Protein AF-A0AAU4YB13-F1 (afdb_monomer)

pLDDT: mean 74.78, std 25.54, range [30.34, 98.06]

Structure (mmCIF, N/CA/C/O backbone):
data_AF-A0AAU4YB13-F1
#
_entry.id   AF-A0AAU4YB13-F1
#
loop_
_atom_site.group_PDB
_atom_site.id
_atom_site.type_symbol
_atom_site.label_atom_id
_atom_site.label_alt_id
_atom_site.label_comp_id
_atom_site.label_asym_id
_atom_site.label_entity_id
_atom_site.label_seq_id
_atom_site.pdbx_PDB_ins_code
_atom_site.Cartn_x
_atom_site.Cartn_y
_atom_site.Cartn_z
_atom_site.occupancy
_atom_site.B_iso_or_equiv
_atom_site.auth_seq_id
_atom_site.auth_comp_id
_atom_site.auth_asym_id
_atom_site.auth_atom_id
_atom_site.pdbx_PDB_model_num
ATOM 1 N N . MET A 1 1 ? 33.608 -1.518 -14.105 1.00 40.47 1 MET A N 1
ATOM 2 C CA . MET A 1 1 ? 32.192 -1.171 -13.866 1.00 40.47 1 MET A CA 1
ATOM 3 C C . MET A 1 1 ? 31.837 -1.646 -12.472 1.00 40.47 1 MET A C 1
ATOM 5 O O . MET A 1 1 ? 31.729 -2.841 -12.246 1.00 40.47 1 MET A O 1
ATOM 9 N N . THR A 1 2 ? 31.806 -0.723 -11.520 1.00 31.12 2 THR A N 1
ATOM 10 C CA . THR A 1 2 ? 31.537 -1.001 -10.105 1.00 31.12 2 THR A CA 1
ATOM 11 C C . THR A 1 2 ? 30.025 -1.119 -9.913 1.00 31.12 2 THR A C 1
ATOM 13 O O . THR A 1 2 ? 29.314 -0.241 -10.404 1.00 31.12 2 THR A O 1
ATOM 16 N N . PRO A 1 3 ? 29.499 -2.158 -9.241 1.00 45.91 3 PRO A N 1
ATOM 17 C CA . PRO A 1 3 ? 28.071 -2.238 -8.979 1.00 45.91 3 PRO A CA 1
ATOM 18 C C . PRO A 1 3 ? 27.693 -1.111 -8.016 1.00 45.91 3 PRO A C 1
ATOM 20 O O . PRO A 1 3 ? 28.276 -0.985 -6.937 1.00 45.91 3 PRO A O 1
ATOM 23 N N . ILE A 1 4 ? 26.719 -0.283 -8.394 1.00 47.03 4 ILE A N 1
ATOM 24 C CA . ILE A 1 4 ? 26.096 0.681 -7.483 1.00 47.03 4 ILE A CA 1
ATOM 25 C C . ILE A 1 4 ? 25.183 -0.115 -6.539 1.00 47.03 4 ILE A C 1
ATOM 27 O O . ILE A 1 4 ? 23.965 -0.100 -6.651 1.00 47.03 4 ILE A O 1
ATOM 31 N N . LEU A 1 5 ? 25.776 -0.855 -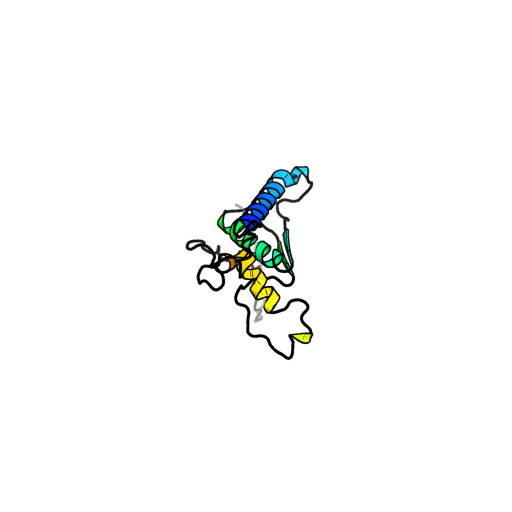5.603 1.00 49.66 5 LEU A N 1
ATOM 32 C CA . LEU A 1 5 ? 25.079 -1.393 -4.438 1.00 49.66 5 LEU A CA 1
ATOM 33 C C . LEU A 1 5 ? 25.167 -0.360 -3.314 1.00 49.66 5 LEU A C 1
ATOM 35 O O . LEU A 1 5 ? 25.851 -0.549 -2.314 1.00 49.66 5 LEU A O 1
ATOM 39 N N . HIS A 1 6 ? 24.458 0.755 -3.476 1.00 47.97 6 HIS A N 1
ATOM 40 C CA . HIS A 1 6 ? 24.050 1.569 -2.335 1.00 47.97 6 HIS A CA 1
ATOM 41 C C . HIS A 1 6 ? 22.626 1.141 -1.973 1.00 47.97 6 HIS A C 1
ATOM 43 O O . HIS A 1 6 ? 21.648 1.791 -2.332 1.00 47.97 6 HIS A O 1
ATOM 49 N N . ARG A 1 7 ? 22.492 -0.012 -1.304 1.00 55.91 7 ARG A N 1
ATOM 50 C CA . ARG A 1 7 ? 21.201 -0.500 -0.796 1.00 55.91 7 ARG A CA 1
ATOM 51 C C . ARG A 1 7 ? 20.785 0.363 0.400 1.00 55.91 7 ARG A C 1
ATOM 53 O O . ARG A 1 7 ? 20.946 -0.038 1.547 1.00 55.91 7 ARG A O 1
ATOM 60 N N . LYS A 1 8 ? 20.317 1.582 0.137 1.00 57.34 8 LYS A N 1
ATOM 61 C CA . LYS A 1 8 ? 19.803 2.505 1.154 1.00 57.34 8 LYS A CA 1
ATOM 62 C C . LYS A 1 8 ? 18.289 2.614 0.975 1.00 57.34 8 LYS A C 1
ATOM 64 O O . LYS A 1 8 ? 17.802 3.453 0.231 1.00 57.34 8 LYS A O 1
ATOM 69 N N . GLY A 1 9 ? 17.564 1.704 1.617 1.00 66.06 9 GLY A N 1
ATOM 70 C CA . GLY A 1 9 ? 16.106 1.628 1.596 1.00 66.06 9 GLY A CA 1
ATOM 71 C C . GLY A 1 9 ? 15.605 0.496 2.491 1.00 66.06 9 GLY A C 1
ATOM 72 O O . GLY A 1 9 ? 16.363 -0.419 2.809 1.00 66.06 9 GLY A O 1
ATOM 73 N N . ASN A 1 10 ? 14.338 0.576 2.892 1.00 80.81 10 ASN A N 1
ATOM 74 C CA . ASN A 1 10 ? 13.629 -0.472 3.623 1.00 80.81 10 ASN A CA 1
ATOM 75 C C . ASN A 1 10 ? 12.819 -1.294 2.604 1.00 80.81 10 ASN A C 1
ATOM 77 O O . ASN A 1 10 ? 11.714 -0.872 2.257 1.00 80.81 10 ASN A O 1
ATOM 81 N N . PRO A 1 11 ? 13.361 -2.400 2.055 1.00 82.44 11 PRO A N 1
ATOM 82 C CA . PRO A 1 11 ? 12.648 -3.202 1.064 1.00 82.44 11 PRO A CA 1
ATOM 83 C C . PRO A 1 11 ? 11.425 -3.879 1.688 1.00 82.44 11 PRO A C 1
ATOM 85 O O . PRO A 1 11 ? 11.240 -3.881 2.910 1.00 82.44 11 PRO A O 1
ATOM 88 N N . PHE A 1 12 ? 10.600 -4.502 0.848 1.00 80.06 12 PHE A N 1
ATOM 89 C CA . PHE A 1 12 ? 9.545 -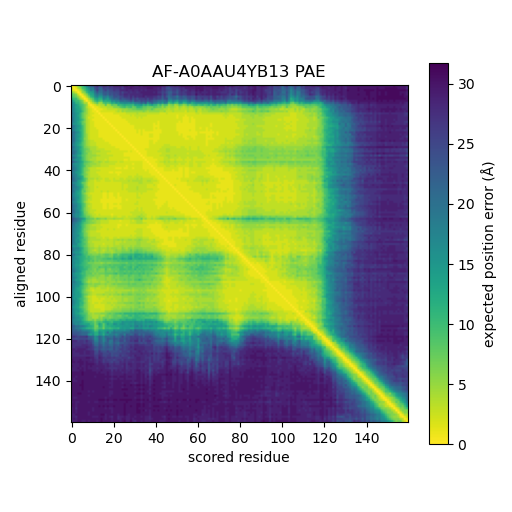5.386 1.331 1.00 80.06 12 PHE A CA 1
ATOM 90 C C . PHE A 1 12 ? 10.111 -6.424 2.337 1.00 80.06 12 PHE A C 1
ATOM 92 O O . PHE A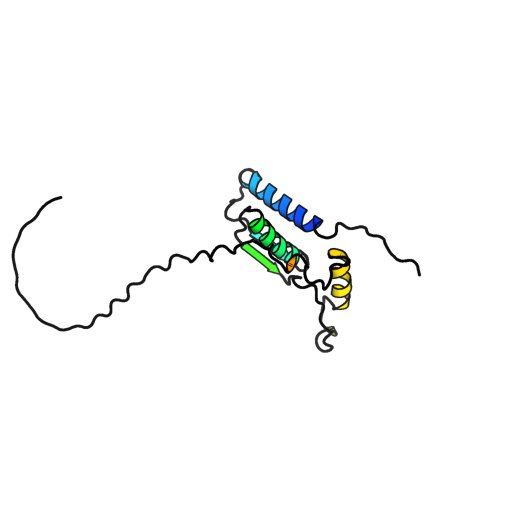 1 12 ? 11.192 -6.966 2.084 1.00 80.06 12 PHE A O 1
ATOM 99 N N . PRO A 1 13 ? 9.418 -6.742 3.456 1.00 88.12 13 PRO A N 1
ATOM 100 C CA . PRO A 1 13 ? 8.067 -6.318 3.855 1.00 88.12 13 PRO A CA 1
ATOM 101 C C . PRO A 1 13 ? 7.996 -5.048 4.716 1.00 88.12 13 PRO A C 1
ATOM 103 O O . PRO A 1 13 ? 6.900 -4.678 5.131 1.00 88.12 13 PRO A O 1
ATOM 106 N N . THR A 1 14 ? 9.112 -4.379 5.012 1.00 90.88 14 THR A N 1
ATOM 107 C CA . THR A 1 14 ? 9.161 -3.338 6.054 1.00 90.88 14 THR A CA 1
ATOM 108 C C . THR A 1 14 ? 8.110 -2.228 5.886 1.00 90.88 14 THR A C 1
ATOM 110 O O . THR A 1 14 ? 7.368 -1.999 6.840 1.00 90.88 14 THR A O 1
ATOM 113 N N . PRO A 1 15 ? 7.920 -1.607 4.701 1.00 89.62 15 PRO A N 1
ATOM 114 C CA . PRO A 1 15 ? 6.907 -0.557 4.537 1.00 89.62 15 PRO A CA 1
ATOM 115 C C . PRO A 1 15 ? 5.470 -1.034 4.801 1.00 89.62 15 PRO A C 1
ATOM 117 O O . PRO A 1 15 ? 4.629 -0.275 5.281 1.00 89.62 15 PRO A O 1
ATOM 120 N N . LEU A 1 16 ? 5.182 -2.307 4.509 1.00 92.06 16 LEU A N 1
ATOM 121 C CA . LEU A 1 16 ? 3.871 -2.905 4.748 1.00 92.06 16 LEU A CA 1
ATOM 122 C C . LEU A 1 16 ? 3.629 -3.141 6.248 1.00 92.06 16 LEU A C 1
ATOM 124 O O . LEU A 1 16 ? 2.521 -2.920 6.740 1.00 92.06 16 LEU A O 1
ATOM 128 N N . GLU A 1 17 ? 4.660 -3.566 6.980 1.00 94.06 17 GLU A N 1
ATOM 129 C CA . GLU A 1 17 ? 4.583 -3.741 8.434 1.00 94.06 17 GLU A CA 1
ATOM 130 C C . GLU A 1 17 ? 4.446 -2.407 9.174 1.00 94.06 17 GLU A C 1
ATOM 132 O O . GLU A 1 17 ? 3.677 -2.320 10.137 1.00 94.06 17 GLU A O 1
ATOM 137 N N . ASP A 1 18 ? 5.110 -1.356 8.694 1.00 95.31 18 ASP A N 1
ATOM 138 C CA . ASP A 1 18 ? 4.956 0.001 9.223 1.00 95.31 18 ASP A CA 1
ATOM 139 C C . ASP A 1 18 ? 3.521 0.505 9.020 1.00 95.31 18 ASP A C 1
ATOM 141 O O . ASP A 1 18 ? 2.884 0.971 9.968 1.00 95.31 18 ASP A O 1
ATOM 145 N N . ALA A 1 19 ? 2.956 0.323 7.822 1.00 95.62 19 ALA A N 1
ATOM 146 C CA . ALA A 1 19 ? 1.569 0.687 7.531 1.00 95.62 19 ALA A CA 1
ATOM 147 C C . ALA A 1 19 ? 0.565 -0.096 8.401 1.00 95.62 19 ALA A C 1
ATOM 149 O O . ALA A 1 19 ? -0.409 0.466 8.907 1.00 95.62 19 ALA A O 1
ATOM 150 N N . ASN A 1 20 ? 0.821 -1.386 8.640 1.00 96.25 20 ASN A N 1
ATOM 151 C CA . ASN A 1 20 ? 0.014 -2.201 9.546 1.00 96.25 20 ASN A CA 1
ATOM 152 C C . ASN A 1 20 ? 0.131 -1.742 11.006 1.00 96.25 20 ASN A C 1
ATOM 154 O O . ASN A 1 20 ? -0.865 -1.715 11.732 1.00 96.25 20 ASN A O 1
ATOM 158 N N . SER A 1 21 ? 1.327 -1.356 11.442 1.00 97.25 21 SER A N 1
ATOM 159 C CA . SER A 1 21 ? 1.554 -0.811 12.782 1.00 97.25 21 SER A CA 1
ATOM 160 C C . SER A 1 21 ? 0.819 0.517 12.968 1.00 97.25 21 SER A C 1
ATOM 162 O O . SER A 1 21 ? 0.132 0.694 13.974 1.00 97.25 21 SER A O 1
ATOM 164 N N . ALA A 1 22 ? 0.863 1.398 11.965 1.00 97.19 22 ALA A N 1
ATOM 165 C CA . ALA A 1 22 ? 0.127 2.658 11.954 1.00 97.19 22 ALA A CA 1
ATOM 166 C C . ALA A 1 22 ? -1.396 2.445 12.007 1.00 97.19 22 ALA A C 1
ATOM 168 O O . ALA A 1 22 ? -2.073 3.086 12.809 1.00 97.19 22 ALA A O 1
ATOM 169 N N . LEU A 1 23 ? -1.938 1.501 11.227 1.00 97.62 23 LEU A N 1
ATOM 170 C CA . LEU A 1 23 ? -3.364 1.153 11.264 1.00 97.62 23 LEU A CA 1
ATOM 171 C C . LEU A 1 23 ? -3.794 0.665 12.656 1.00 97.62 23 LEU A C 1
ATOM 173 O O . LEU A 1 23 ? -4.825 1.088 13.181 1.00 97.62 23 LEU A O 1
ATOM 177 N N . ARG A 1 24 ? -2.999 -0.217 13.273 1.00 97.38 24 ARG A N 1
ATOM 178 C CA . ARG A 1 24 ? -3.269 -0.735 14.623 1.00 97.38 24 ARG A CA 1
ATOM 179 C C . ARG A 1 24 ? -3.214 0.363 15.673 1.00 97.38 24 ARG A C 1
ATOM 181 O O . ARG A 1 24 ? -4.074 0.389 16.550 1.00 97.38 24 ARG A O 1
ATOM 188 N N . TRP A 1 25 ? -2.231 1.253 15.570 1.00 97.81 25 TRP A N 1
ATOM 189 C CA . TRP A 1 25 ? -2.097 2.400 16.457 1.00 97.81 25 TRP A CA 1
ATOM 190 C C . TRP A 1 25 ? -3.300 3.340 16.322 1.00 97.81 25 TRP A C 1
ATOM 192 O O . TRP A 1 25 ? -3.976 3.600 17.313 1.00 97.81 25 TRP A O 1
ATOM 202 N N . LEU A 1 26 ? -3.657 3.745 15.099 1.00 97.81 26 LEU A N 1
ATOM 203 C CA . LEU A 1 26 ? -4.825 4.594 14.847 1.00 97.81 26 LEU A CA 1
ATOM 204 C C . LEU A 1 26 ? -6.099 3.977 15.432 1.00 97.81 26 LEU A C 1
ATOM 206 O O . LEU A 1 26 ? -6.857 4.650 16.121 1.00 97.81 26 LEU A O 1
ATOM 210 N N . HIS A 1 27 ? -6.317 2.682 15.201 1.00 97.56 27 HIS A N 1
ATOM 211 C CA . HIS A 1 27 ? -7.478 1.982 15.735 1.00 97.56 27 HIS A CA 1
ATOM 212 C C . HIS A 1 27 ? -7.476 1.911 17.273 1.00 97.5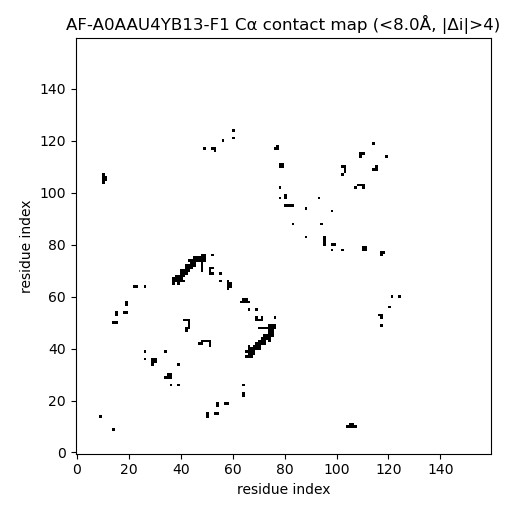6 27 HIS A C 1
ATOM 214 O O . HIS A 1 27 ? -8.541 1.986 17.884 1.00 97.56 27 HIS A O 1
ATOM 220 N N . ALA A 1 28 ? -6.312 1.768 17.916 1.00 97.25 28 ALA A N 1
ATOM 221 C CA . ALA A 1 28 ? -6.191 1.753 19.375 1.00 97.25 28 ALA A CA 1
ATOM 222 C C . ALA A 1 28 ? -6.439 3.136 20.006 1.00 97.25 28 ALA A C 1
ATOM 224 O O . ALA A 1 28 ? -7.070 3.210 21.056 1.00 97.25 28 ALA A O 1
ATOM 225 N N . HIS A 1 29 ? -6.011 4.206 19.333 1.00 97.88 29 HIS A N 1
ATOM 226 C CA . HIS A 1 29 ? -6.100 5.594 19.806 1.00 97.88 29 HIS A CA 1
ATOM 227 C C . HIS A 1 29 ? -7.288 6.375 19.220 1.00 97.88 29 HIS A C 1
ATOM 229 O O . HIS A 1 29 ? -7.406 7.582 19.407 1.00 97.88 29 HIS A O 1
ATOM 235 N N . ALA A 1 30 ? -8.205 5.707 18.519 1.00 97.62 30 ALA A N 1
ATOM 236 C CA . ALA A 1 30 ? -9.289 6.365 17.794 1.00 97.62 30 ALA A CA 1
ATOM 237 C C . ALA A 1 30 ? -10.172 7.256 18.689 1.00 97.62 30 ALA A C 1
ATOM 239 O O . ALA A 1 30 ? -10.528 8.359 18.287 1.00 97.62 30 ALA A O 1
ATOM 240 N N . ALA A 1 31 ? -10.463 6.825 19.923 1.00 97.06 31 ALA A N 1
ATOM 241 C CA . ALA A 1 31 ? -11.253 7.611 20.873 1.00 97.06 31 ALA A CA 1
ATOM 242 C C . ALA A 1 31 ? -10.558 8.927 21.270 1.00 97.06 31 ALA A C 1
ATOM 244 O O . ALA A 1 31 ? -11.211 9.963 21.348 1.00 97.06 31 ALA A O 1
ATOM 245 N N . GLU A 1 32 ? -9.236 8.896 21.467 1.00 98.06 32 GLU A N 1
ATOM 246 C CA . GLU A 1 32 ? -8.421 10.078 21.786 1.00 98.06 32 GLU A CA 1
ATOM 247 C C . GLU A 1 32 ? -8.376 11.063 20.609 1.00 98.06 32 GLU A C 1
ATOM 249 O O . GLU A 1 32 ? -8.315 12.274 20.805 1.00 98.06 32 GLU A O 1
ATOM 254 N N . LEU A 1 33 ? -8.445 10.541 19.383 1.00 97.44 33 LEU A N 1
ATOM 255 C CA . LEU A 1 33 ? -8.399 11.311 18.140 1.00 97.44 33 LEU A CA 1
ATOM 256 C C . LEU A 1 33 ? -9.786 11.753 17.637 1.00 97.44 33 LEU A C 1
ATOM 258 O O . LEU A 1 33 ? -9.869 12.430 16.615 1.00 97.44 33 LEU A O 1
ATOM 262 N N . GLY A 1 34 ? -10.876 11.358 18.308 1.00 97.50 34 GLY A N 1
ATOM 263 C CA . GLY A 1 34 ? -12.245 11.610 17.839 1.00 97.50 34 GLY A CA 1
ATOM 264 C C . GLY A 1 34 ? -12.606 10.867 16.543 1.00 97.50 34 GLY A C 1
ATOM 265 O O . GLY A 1 34 ? -13.463 11.319 15.785 1.00 97.50 34 GLY A O 1
ATOM 266 N N . VAL A 1 35 ? -11.940 9.745 16.267 1.00 97.56 35 VAL A N 1
ATOM 267 C CA . VAL A 1 35 ? -12.140 8.898 15.085 1.00 97.56 35 VAL A CA 1
ATOM 268 C C . VAL A 1 35 ? -13.112 7.763 15.411 1.00 97.56 35 VAL A C 1
ATOM 270 O O . VAL A 1 35 ? -12.977 7.076 16.423 1.00 97.56 35 VAL A O 1
ATOM 273 N N . ASP A 1 36 ? -14.071 7.521 14.519 1.00 97.19 36 ASP A N 1
ATOM 274 C CA . ASP A 1 36 ? -14.941 6.345 14.577 1.00 97.19 36 ASP A CA 1
ATOM 275 C C . ASP A 1 36 ? -14.179 5.101 14.084 1.00 97.19 36 ASP A C 1
ATOM 277 O O . ASP A 1 36 ? -13.793 5.013 12.912 1.00 97.19 36 ASP A O 1
ATOM 281 N N . ARG A 1 37 ? -13.954 4.144 14.993 1.00 95.56 37 ARG A N 1
ATOM 282 C CA . ARG A 1 37 ? -13.190 2.907 14.747 1.00 95.56 37 ARG A CA 1
ATOM 283 C C . ARG A 1 37 ? -13.792 2.053 13.640 1.00 95.56 37 ARG A C 1
ATOM 285 O O . ARG A 1 37 ? -13.035 1.428 12.901 1.00 95.56 37 ARG A O 1
ATOM 292 N N . ASP A 1 38 ? -15.111 2.095 13.482 1.00 95.62 38 ASP A N 1
ATOM 293 C CA . ASP A 1 38 ? -15.842 1.282 12.507 1.00 95.62 38 ASP A CA 1
ATOM 294 C C . ASP A 1 38 ? -15.868 1.943 11.116 1.00 95.62 38 ASP A C 1
ATOM 296 O O . ASP A 1 38 ? -16.432 1.413 10.156 1.00 95.62 38 ASP A O 1
ATOM 300 N N . ARG A 1 39 ? -15.255 3.129 10.978 1.00 96.75 39 ARG A N 1
ATOM 301 C CA . ARG A 1 39 ? -15.262 3.937 9.748 1.00 96.75 39 ARG A CA 1
ATOM 302 C C . ARG A 1 39 ? -13.868 4.323 9.256 1.00 96.75 39 ARG A C 1
ATOM 304 O O . ARG A 1 39 ? -13.736 5.261 8.469 1.00 96.75 39 ARG A O 1
ATOM 311 N N . ILE A 1 40 ? -12.838 3.582 9.657 1.00 97.94 40 ILE A N 1
ATOM 312 C CA . ILE A 1 40 ? -11.465 3.792 9.184 1.00 97.94 40 ILE A CA 1
ATOM 313 C C . ILE A 1 40 ? -11.322 3.266 7.749 1.00 97.94 40 ILE A C 1
ATOM 315 O O . ILE A 1 40 ? -11.570 2.094 7.468 1.00 97.94 40 ILE A O 1
ATOM 319 N N . GLY A 1 41 ? -10.913 4.139 6.828 1.00 97.25 41 GLY A N 1
ATOM 320 C CA . GLY A 1 41 ? -10.561 3.786 5.452 1.00 97.25 41 GLY A CA 1
ATOM 321 C C . GLY A 1 41 ? -9.059 3.910 5.198 1.00 97.25 41 GLY A C 1
ATOM 322 O O . GLY A 1 41 ? -8.373 4.670 5.877 1.00 97.25 41 GLY A O 1
ATOM 323 N N . VAL A 1 42 ? -8.562 3.187 4.196 1.00 97.88 42 VAL A N 1
ATOM 324 C CA . VAL A 1 42 ? -7.177 3.278 3.710 1.00 97.88 42 VAL A CA 1
ATOM 325 C C . VAL A 1 42 ? -7.158 3.684 2.242 1.00 97.88 42 VAL A C 1
ATOM 327 O O . VAL A 1 42 ? -8.038 3.309 1.460 1.00 97.88 42 VAL A O 1
ATOM 330 N N . MET A 1 43 ? -6.150 4.463 1.869 1.00 97.75 43 MET A N 1
ATOM 331 C CA . MET A 1 43 ? -6.014 5.040 0.541 1.00 97.75 43 MET A CA 1
ATOM 332 C C . MET A 1 43 ? -4.546 5.083 0.135 1.00 97.75 43 MET A C 1
ATOM 334 O O . MET A 1 43 ? -3.692 5.376 0.970 1.00 97.75 43 MET A O 1
ATOM 338 N N . GLY A 1 44 ? -4.275 4.862 -1.149 1.00 96.81 44 GLY A N 1
ATOM 339 C CA . GLY A 1 44 ? -2.946 5.076 -1.703 1.00 96.81 44 GLY A CA 1
ATOM 340 C C . GLY A 1 44 ? -2.939 5.215 -3.219 1.00 96.81 44 GLY A C 1
ATOM 341 O O . GLY A 1 44 ? -3.791 4.662 -3.923 1.00 96.81 44 GLY A O 1
ATOM 342 N N . ASP A 1 45 ? -1.951 5.956 -3.700 1.00 96.06 45 ASP A N 1
ATOM 343 C CA . ASP A 1 45 ? -1.645 6.207 -5.101 1.00 96.06 45 ASP A CA 1
ATOM 344 C C . ASP A 1 45 ? -0.411 5.417 -5.552 1.00 96.06 45 ASP A C 1
ATOM 346 O O . ASP A 1 45 ? 0.491 5.165 -4.756 1.00 96.06 45 ASP A O 1
ATOM 350 N N . SER A 1 46 ? -0.351 4.997 -6.818 1.00 94.50 46 SER A N 1
ATOM 351 C CA . SER A 1 46 ? 0.836 4.352 -7.401 1.00 94.50 46 SER A CA 1
ATOM 352 C C . SER A 1 46 ? 1.330 3.156 -6.559 1.00 94.50 46 SER A C 1
ATOM 354 O O . SER A 1 46 ? 0.557 2.235 -6.259 1.00 94.50 46 SER A O 1
ATOM 356 N N . ALA A 1 47 ? 2.594 3.166 -6.120 1.00 90.62 47 ALA A N 1
ATOM 357 C CA . ALA A 1 47 ? 3.169 2.204 -5.179 1.00 90.62 47 ALA A CA 1
ATOM 358 C C . ALA A 1 47 ? 2.393 2.127 -3.847 1.00 90.62 47 ALA A C 1
ATOM 360 O O . ALA A 1 47 ? 2.202 1.044 -3.288 1.00 90.62 47 ALA A O 1
ATOM 361 N N . GLY A 1 48 ? 1.877 3.260 -3.362 1.00 92.38 48 GLY A N 1
ATOM 362 C CA . GLY A 1 48 ? 0.986 3.351 -2.206 1.00 92.38 48 GLY A CA 1
ATOM 363 C C . GLY A 1 48 ? -0.336 2.617 -2.406 1.00 92.38 48 GLY A C 1
ATOM 364 O O . GLY A 1 48 ? -0.868 2.041 -1.457 1.00 92.38 48 GLY A O 1
ATOM 365 N N . GLY A 1 49 ? -0.837 2.544 -3.639 1.00 93.44 49 GLY A N 1
ATOM 366 C CA . GLY A 1 49 ? -1.983 1.708 -3.997 1.00 93.44 49 GLY A CA 1
ATOM 367 C C . GLY A 1 49 ? -1.693 0.215 -3.800 1.00 93.44 49 GLY A C 1
ATOM 368 O O . GLY A 1 49 ? -2.490 -0.495 -3.184 1.00 93.44 49 GLY A O 1
ATOM 369 N N . GLY A 1 50 ? -0.513 -0.247 -4.227 1.00 91.81 50 GLY A N 1
ATOM 370 C CA . GLY A 1 50 ? -0.031 -1.608 -3.962 1.00 91.81 50 GLY A CA 1
ATOM 371 C C . GLY A 1 50 ? 0.098 -1.910 -2.468 1.00 91.81 50 GLY A C 1
ATOM 372 O O . GLY A 1 50 ? -0.392 -2.937 -1.992 1.00 91.81 50 GLY A O 1
ATOM 373 N N . MET A 1 51 ? 0.667 -0.977 -1.698 1.00 92.00 51 MET A N 1
ATOM 374 C CA . MET A 1 51 ? 0.758 -1.094 -0.237 1.00 92.00 51 MET A CA 1
ATOM 375 C C . MET A 1 51 ? -0.619 -1.118 0.431 1.00 92.00 51 MET A C 1
ATOM 377 O O . MET A 1 51 ? -0.843 -1.905 1.344 1.00 92.00 51 MET A O 1
ATOM 381 N N . THR A 1 52 ? -1.566 -0.313 -0.051 1.00 96.06 52 THR A N 1
ATOM 382 C CA . THR A 1 52 ? -2.946 -0.258 0.454 1.00 96.06 52 THR A CA 1
ATOM 383 C C . THR A 1 52 ? -3.681 -1.578 0.203 1.00 96.06 52 THR A C 1
ATOM 385 O O . THR A 1 52 ? -4.376 -2.095 1.088 1.00 96.06 52 THR A O 1
ATOM 388 N N . ALA A 1 53 ? -3.490 -2.164 -0.982 1.00 94.56 53 ALA A N 1
ATOM 389 C CA . ALA A 1 53 ? -3.992 -3.491 -1.319 1.00 94.56 53 ALA A CA 1
ATOM 390 C C . ALA A 1 53 ? -3.401 -4.570 -0.401 1.00 94.56 53 ALA A C 1
ATOM 392 O O . ALA A 1 53 ? -4.152 -5.315 0.238 1.00 94.56 53 ALA A O 1
ATOM 393 N N . GLY A 1 54 ? -2.073 -4.589 -0.265 1.00 93.12 54 GLY A N 1
ATOM 394 C CA . GLY A 1 54 ? -1.357 -5.510 0.616 1.00 93.12 54 GLY A CA 1
ATOM 395 C C . GLY A 1 54 ? -1.774 -5.379 2.081 1.00 93.12 54 GLY A C 1
ATOM 396 O O . GLY A 1 54 ? -2.045 -6.386 2.730 1.00 93.12 54 GLY A O 1
ATOM 397 N N . LEU A 1 55 ? -1.914 -4.153 2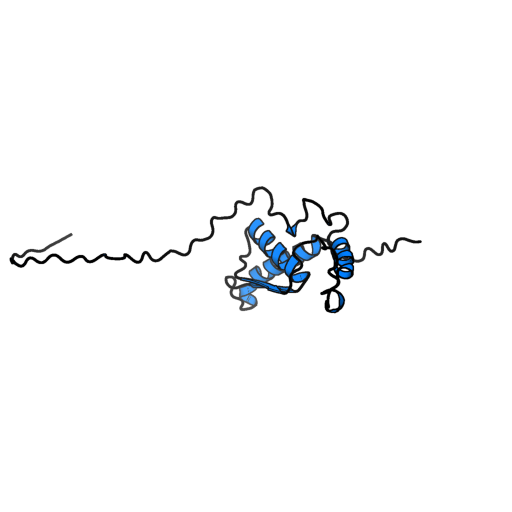.591 1.00 95.69 55 LEU A N 1
ATOM 398 C CA . LEU A 1 55 ? -2.330 -3.875 3.968 1.00 95.69 55 LEU A CA 1
ATOM 399 C C . LEU A 1 55 ? -3.729 -4.416 4.250 1.00 95.69 55 LEU A C 1
ATOM 401 O O . LEU A 1 55 ? -3.971 -4.993 5.305 1.00 95.69 55 LEU A O 1
ATOM 405 N N . THR A 1 56 ? -4.644 -4.274 3.292 1.00 96.00 56 THR A N 1
ATOM 406 C CA . THR A 1 56 ? -6.020 -4.757 3.450 1.00 96.00 56 THR A CA 1
ATOM 407 C C . THR A 1 56 ? -6.072 -6.283 3.530 1.00 96.00 56 THR A C 1
ATOM 409 O O . THR A 1 56 ? -6.797 -6.843 4.355 1.00 96.00 56 THR A O 1
ATOM 412 N N . ILE A 1 57 ? -5.266 -6.972 2.714 1.00 93.50 57 ILE A N 1
ATOM 413 C CA . ILE A 1 57 ? -5.115 -8.431 2.787 1.00 93.50 57 ILE A CA 1
ATOM 414 C C . ILE A 1 57 ? -4.484 -8.825 4.126 1.00 93.50 57 ILE A C 1
ATOM 416 O O . ILE A 1 57 ? -5.020 -9.692 4.816 1.00 93.50 57 ILE A O 1
ATOM 420 N N . LEU A 1 58 ? -3.398 -8.156 4.520 1.00 93.69 58 LEU A N 1
ATOM 421 C CA . LEU A 1 58 ? -2.656 -8.438 5.745 1.00 93.69 58 LEU A CA 1
ATOM 422 C C . LEU A 1 58 ? -3.516 -8.268 7.003 1.00 93.69 58 LEU A C 1
ATOM 424 O O . LEU A 1 58 ? -3.527 -9.151 7.859 1.00 93.69 58 LEU A O 1
ATOM 428 N N . ALA A 1 59 ? -4.265 -7.167 7.104 1.00 94.88 59 ALA A N 1
ATOM 429 C CA . ALA A 1 59 ? -5.168 -6.904 8.220 1.00 94.88 59 ALA A CA 1
ATOM 430 C C . ALA A 1 59 ? -6.241 -7.996 8.326 1.00 94.88 59 ALA A C 1
ATOM 432 O O . ALA A 1 59 ? -6.468 -8.540 9.407 1.00 94.88 59 ALA A O 1
ATOM 433 N N . ARG A 1 60 ? -6.837 -8.402 7.195 1.00 93.44 60 ARG A N 1
ATOM 434 C CA . ARG A 1 60 ? -7.803 -9.511 7.157 1.00 93.44 60 ARG A CA 1
ATOM 435 C C . ARG A 1 60 ? -7.180 -10.830 7.620 1.00 93.44 60 ARG A C 1
ATOM 437 O O . ARG A 1 60 ? -7.801 -11.557 8.387 1.00 93.44 60 ARG A O 1
ATOM 444 N N . GLU A 1 61 ? -5.970 -11.148 7.166 1.00 93.25 61 GLU A N 1
ATOM 445 C CA . GLU A 1 61 ? -5.271 -12.386 7.539 1.00 93.25 61 GLU A CA 1
ATOM 446 C C . GLU A 1 61 ? -4.850 -12.425 9.010 1.00 93.25 61 GLU A C 1
ATOM 448 O O . GLU A 1 61 ? -4.786 -13.503 9.600 1.00 93.25 61 GLU A O 1
ATOM 453 N N . ARG A 1 62 ? -4.592 -11.261 9.612 1.00 94.56 62 ARG A N 1
ATOM 454 C CA . ARG A 1 62 ? -4.218 -11.119 11.026 1.00 94.56 62 ARG A CA 1
ATOM 455 C C . ARG A 1 62 ? -5.411 -10.919 11.966 1.00 94.56 62 ARG A C 1
ATOM 457 O O . ARG A 1 62 ? -5.205 -10.818 13.172 1.00 94.56 62 ARG A O 1
ATOM 464 N N . GLY A 1 63 ? -6.638 -10.893 11.442 1.00 93.75 63 GLY A N 1
ATOM 465 C CA . GLY A 1 63 ? -7.860 -10.755 12.241 1.00 93.75 63 GLY A CA 1
ATOM 466 C C . GLY A 1 63 ? -8.210 -9.320 12.649 1.00 93.75 63 GLY A C 1
ATOM 467 O O . GLY A 1 63 ? -8.987 -9.135 13.581 1.00 93.75 63 GLY A O 1
ATOM 468 N N . GLY A 1 64 ? -7.664 -8.312 11.969 1.00 90.56 64 GLY A N 1
ATOM 469 C CA . GLY A 1 64 ? -8.024 -6.903 12.139 1.00 90.56 64 GLY A CA 1
ATOM 470 C C . GLY A 1 64 ? -6.825 -5.969 12.343 1.00 90.56 64 GLY A C 1
ATOM 471 O O . GLY A 1 64 ? -5.682 -6.437 12.412 1.00 90.56 64 GLY A O 1
ATOM 472 N N . PRO A 1 65 ? -7.061 -4.645 12.469 1.00 93.69 65 PRO A N 1
ATOM 473 C CA . PRO A 1 65 ? -8.357 -3.944 12.559 1.00 93.69 65 PRO A CA 1
ATOM 474 C C . PRO A 1 65 ? -9.228 -4.011 11.295 1.00 93.69 65 PRO A C 1
ATOM 476 O O . PRO A 1 65 ? -8.712 -4.266 10.208 1.00 93.69 65 PRO A O 1
ATOM 479 N N . GLU A 1 66 ? -10.541 -3.786 11.427 1.00 94.25 66 GLU A N 1
ATOM 480 C CA . GLU A 1 66 ? -11.432 -3.707 10.263 1.00 94.25 66 GLU A CA 1
ATOM 481 C C . GLU A 1 66 ? -11.145 -2.436 9.451 1.00 94.25 66 GLU A C 1
ATOM 483 O O . GLU A 1 66 ? -10.943 -1.352 9.996 1.00 94.25 66 GLU A O 1
ATOM 488 N N . ILE A 1 67 ? -11.109 -2.586 8.128 1.00 97.25 67 ILE A N 1
ATOM 489 C CA . ILE A 1 67 ? -10.943 -1.488 7.179 1.00 97.25 67 ILE A CA 1
ATOM 490 C C . ILE A 1 67 ? -12.279 -1.315 6.461 1.00 97.25 67 ILE A C 1
ATOM 492 O O . ILE A 1 67 ? -12.677 -2.157 5.656 1.00 97.25 67 ILE A O 1
ATOM 496 N N . ALA A 1 68 ? -12.963 -0.205 6.723 1.00 97.56 68 ALA A N 1
ATOM 497 C CA . ALA A 1 68 ? -14.290 0.069 6.183 1.00 97.56 68 ALA A CA 1
ATOM 498 C C . ALA A 1 68 ? -14.266 0.344 4.670 1.00 97.56 68 ALA A C 1
ATOM 500 O O . ALA A 1 68 ? -15.239 0.060 3.958 1.00 97.56 68 ALA A O 1
ATOM 501 N N . ARG A 1 69 ? -13.176 0.940 4.166 1.00 97.44 69 ARG A N 1
ATOM 502 C CA . ARG A 1 69 ? -13.006 1.324 2.756 1.00 97.44 69 ARG A CA 1
ATOM 503 C C . ARG A 1 69 ? -11.553 1.206 2.306 1.00 97.44 69 ARG A C 1
ATOM 505 O O . ARG A 1 69 ? -10.642 1.553 3.048 1.00 97.44 69 ARG A O 1
ATOM 512 N N . GLN A 1 70 ? -11.373 0.784 1.059 1.00 97.62 70 GLN A N 1
ATOM 513 C CA . GLN A 1 70 ? -10.099 0.761 0.349 1.00 97.62 70 GLN A CA 1
ATOM 514 C C . GLN A 1 70 ? -10.219 1.643 -0.899 1.00 97.62 70 GLN A C 1
ATOM 516 O O . GLN A 1 70 ? -11.123 1.432 -1.709 1.00 97.62 70 GLN A O 1
ATOM 521 N N . ILE A 1 71 ? -9.321 2.616 -1.051 1.00 97.69 71 ILE A N 1
ATOM 522 C CA . ILE A 1 71 ? -9.297 3.552 -2.183 1.00 97.69 71 ILE A CA 1
ATOM 523 C C . ILE A 1 71 ? -7.951 3.421 -2.901 1.00 97.69 71 ILE A C 1
ATOM 525 O O . ILE A 1 71 ? -6.903 3.694 -2.321 1.00 97.69 71 ILE A O 1
ATOM 529 N N . LEU A 1 72 ? -7.978 2.993 -4.163 1.00 97.06 72 LEU A N 1
ATOM 530 C CA . LEU A 1 72 ? -6.778 2.723 -4.958 1.00 97.06 72 LEU A CA 1
ATOM 531 C C . LEU A 1 72 ? -6.709 3.684 -6.145 1.00 97.06 72 LEU A C 1
ATOM 533 O O . LEU A 1 72 ? -7.571 3.643 -7.022 1.00 97.06 72 LEU A O 1
ATOM 537 N N . MET A 1 73 ? -5.685 4.533 -6.185 1.00 95.56 73 MET A N 1
ATOM 538 C CA . MET A 1 73 ? -5.469 5.480 -7.281 1.00 95.56 73 MET A CA 1
ATOM 539 C C . MET A 1 73 ? -4.298 5.019 -8.144 1.00 95.56 73 MET A C 1
ATOM 541 O O . MET A 1 73 ? -3.187 4.910 -7.643 1.00 95.56 73 MET A O 1
ATOM 545 N N . MET A 1 74 ? -4.546 4.732 -9.429 1.00 93.88 74 MET A N 1
ATOM 546 C CA . MET A 1 74 ? -3.537 4.216 -10.379 1.00 93.88 74 MET A CA 1
ATOM 547 C C . MET A 1 74 ? -2.548 3.205 -9.748 1.00 93.88 74 MET A C 1
ATOM 549 O O . MET A 1 74 ? -1.337 3.398 -9.801 1.00 93.88 74 MET A O 1
ATOM 553 N N . PRO A 1 75 ? -3.057 2.150 -9.078 1.00 93.31 75 PRO A N 1
ATOM 554 C CA . PRO A 1 75 ? -2.254 1.355 -8.161 1.00 93.31 75 PRO A CA 1
ATOM 555 C C . PRO A 1 75 ? -1.261 0.442 -8.888 1.00 93.31 75 PRO A C 1
ATOM 557 O O . PRO A 1 75 ? -1.600 -0.222 -9.868 1.00 93.31 75 PRO A O 1
ATOM 560 N N . MET A 1 76 ? -0.062 0.318 -8.328 1.00 92.56 76 MET A N 1
ATOM 561 C CA . MET A 1 76 ? 0.925 -0.681 -8.735 1.00 92.56 76 MET A CA 1
ATOM 562 C C . MET A 1 76 ? 0.594 -2.029 -8.079 1.00 92.56 76 MET A C 1
ATOM 564 O O . MET A 1 76 ? 0.942 -2.267 -6.923 1.00 92.56 76 MET A O 1
ATOM 568 N N . LEU A 1 77 ? -0.129 -2.895 -8.797 1.00 89.44 77 LEU A N 1
ATOM 569 C CA . LEU A 1 77 ? -0.634 -4.181 -8.278 1.00 89.44 77 LEU A CA 1
ATOM 570 C C . LEU A 1 77 ? 0.078 -5.416 -8.844 1.00 89.44 77 LEU A C 1
ATOM 572 O O . LEU A 1 77 ? -0.079 -6.506 -8.298 1.00 89.44 77 LEU A O 1
ATOM 576 N N . ASP A 1 78 ? 0.812 -5.254 -9.941 1.00 88.12 78 ASP A N 1
ATOM 577 C CA . ASP A 1 78 ? 1.424 -6.344 -10.697 1.00 88.12 78 ASP A CA 1
ATOM 578 C C . ASP A 1 78 ? 2.833 -5.937 -11.122 1.00 88.12 78 ASP A C 1
ATOM 580 O O . ASP A 1 78 ? 3.019 -4.895 -11.752 1.00 88.12 78 ASP A O 1
ATOM 584 N N . ASP A 1 79 ? 3.814 -6.754 -10.756 1.00 88.50 79 ASP A N 1
ATOM 585 C CA . ASP A 1 79 ? 5.231 -6.519 -11.010 1.00 88.50 79 ASP A CA 1
ATOM 586 C C . ASP A 1 79 ? 5.694 -6.970 -12.401 1.00 88.50 79 ASP A C 1
ATOM 588 O O . ASP A 1 79 ? 6.860 -6.817 -12.767 1.00 88.50 79 ASP A O 1
ATOM 592 N N . ARG A 1 80 ? 4.772 -7.485 -13.220 1.00 87.06 80 ARG A N 1
ATOM 593 C CA . ARG A 1 80 ? 5.034 -7.882 -14.605 1.00 87.06 80 ARG A CA 1
ATOM 594 C C . ARG A 1 80 ? 4.921 -6.684 -15.543 1.00 87.06 80 ARG A C 1
ATOM 596 O O . ARG A 1 80 ? 3.863 -6.426 -16.118 1.00 87.06 80 ARG A O 1
ATOM 603 N N . THR A 1 81 ? 6.032 -5.978 -15.737 1.00 86.31 81 THR A N 1
ATOM 604 C CA . THR A 1 81 ? 6.129 -4.931 -16.763 1.00 86.31 81 THR A CA 1
ATOM 605 C C . THR A 1 81 ? 5.878 -5.529 -18.153 1.00 86.31 81 THR A C 1
ATOM 607 O O . THR A 1 81 ? 6.539 -6.487 -18.556 1.00 86.31 81 THR A O 1
ATOM 610 N N . THR A 1 82 ? 4.904 -4.986 -18.885 1.00 86.69 82 THR A N 1
ATOM 611 C CA . THR A 1 82 ? 4.562 -5.432 -20.244 1.00 86.69 82 THR A CA 1
ATOM 612 C C . THR A 1 82 ? 5.523 -4.856 -21.286 1.00 86.69 82 THR A C 1
ATOM 614 O O . THR A 1 82 ? 6.370 -4.019 -20.985 1.00 86.69 82 THR A O 1
ATOM 617 N N . THR A 1 83 ? 5.425 -5.314 -22.535 1.00 88.19 83 THR A N 1
ATOM 618 C CA . THR A 1 83 ? 6.210 -4.741 -23.635 1.00 88.19 83 THR A CA 1
ATOM 619 C C . THR A 1 83 ? 5.745 -3.309 -23.938 1.00 88.19 83 THR A C 1
ATOM 621 O O . THR A 1 83 ? 4.531 -3.083 -23.980 1.00 88.19 83 THR A O 1
ATOM 624 N N . PRO A 1 84 ? 6.670 -2.355 -24.177 1.00 90.62 84 PRO A N 1
ATOM 625 C CA . PRO A 1 84 ? 6.318 -0.998 -24.568 1.00 90.62 84 PRO A CA 1
ATOM 626 C C . PRO A 1 84 ? 5.436 -0.940 -25.813 1.00 90.62 84 PRO A C 1
ATOM 628 O O . PRO A 1 84 ? 5.808 -1.468 -26.861 1.00 90.62 84 PRO A O 1
ATOM 631 N N . ASP A 1 85 ? 4.292 -0.267 -25.707 1.00 91.12 85 ASP A N 1
ATOM 632 C CA . ASP A 1 85 ? 3.462 0.066 -26.864 1.00 91.12 85 ASP A CA 1
ATOM 633 C C . ASP A 1 85 ? 3.896 1.440 -27.419 1.00 91.12 85 ASP A C 1
ATOM 635 O O . ASP A 1 85 ? 3.776 2.456 -26.721 1.00 91.12 85 ASP A O 1
ATOM 639 N N . PRO A 1 86 ? 4.408 1.501 -28.666 1.00 93.62 86 PRO A N 1
ATOM 640 C CA . PRO A 1 86 ? 4.949 2.726 -29.251 1.00 93.62 86 PRO A CA 1
ATOM 641 C C . PRO A 1 86 ? 3.896 3.820 -29.474 1.00 93.62 86 PRO A C 1
ATOM 643 O O . PRO A 1 86 ? 4.266 4.981 -29.639 1.00 93.62 86 PRO A O 1
ATOM 646 N N . HIS A 1 87 ? 2.601 3.488 -29.476 1.00 94.19 87 HIS A N 1
ATOM 647 C CA . HIS A 1 87 ? 1.524 4.463 -29.650 1.00 94.19 87 HIS A CA 1
ATOM 648 C C . HIS A 1 87 ? 1.168 5.197 -28.358 1.00 94.19 87 HIS A C 1
ATOM 650 O O . HIS A 1 87 ? 0.691 6.327 -28.425 1.00 94.19 87 HIS A O 1
ATOM 656 N N . ILE A 1 88 ? 1.399 4.585 -27.194 1.00 92.12 88 ILE A N 1
ATOM 657 C CA . ILE A 1 88 ? 1.113 5.207 -25.892 1.00 92.12 88 ILE A CA 1
ATOM 658 C C . ILE A 1 88 ? 2.377 5.701 -25.197 1.00 92.12 88 ILE A C 1
ATOM 660 O O . ILE A 1 88 ? 2.314 6.709 -24.501 1.00 92.12 88 ILE A O 1
ATOM 664 N N . ALA A 1 89 ? 3.518 5.033 -25.406 1.00 92.31 89 ALA A N 1
ATOM 665 C CA . ALA A 1 89 ? 4.770 5.321 -24.711 1.00 92.31 89 ALA A CA 1
ATOM 666 C C . ALA A 1 89 ? 5.186 6.806 -24.746 1.00 92.31 89 ALA A C 1
ATOM 668 O O . ALA A 1 89 ? 5.587 7.305 -23.696 1.00 92.31 89 ALA A O 1
ATOM 669 N N . PRO A 1 90 ? 5.028 7.557 -25.860 1.00 94.62 90 PRO A N 1
ATOM 670 C CA . PRO A 1 90 ? 5.364 8.984 -25.894 1.00 94.62 90 PRO A CA 1
ATOM 671 C C . PRO A 1 90 ? 4.508 9.872 -24.977 1.00 94.62 90 PRO A C 1
ATOM 673 O O . PRO A 1 90 ? 4.875 11.017 -24.725 1.00 94.62 90 PRO A O 1
ATOM 676 N N . TYR A 1 91 ? 3.361 9.374 -24.510 1.00 94.00 91 TYR A N 1
ATOM 677 C CA . TYR A 1 91 ? 2.383 10.124 -23.720 1.00 94.00 91 TYR A CA 1
ATOM 678 C C . TYR A 1 91 ? 2.339 9.698 -22.246 1.00 94.00 91 TYR A C 1
ATOM 680 O O . TYR A 1 91 ? 1.581 10.276 -21.464 1.00 94.00 91 TYR A O 1
ATOM 688 N N . LEU A 1 92 ? 3.110 8.680 -21.851 1.00 92.25 92 LEU A N 1
ATOM 689 C CA . LEU A 1 92 ? 3.108 8.174 -20.482 1.00 92.25 92 LEU A CA 1
ATOM 690 C C . LEU A 1 92 ? 3.949 9.067 -19.564 1.00 92.25 92 LEU A C 1
ATOM 692 O O . LEU A 1 92 ? 5.129 9.294 -19.812 1.00 92.25 92 LEU A O 1
ATOM 696 N N . LEU A 1 93 ? 3.352 9.509 -18.454 1.00 92.94 93 LEU A N 1
ATOM 697 C CA . LEU A 1 93 ? 4.088 10.149 -17.356 1.00 92.94 93 LEU A CA 1
ATOM 698 C C . LEU A 1 93 ? 4.967 9.143 -16.589 1.00 92.94 93 LEU A C 1
ATOM 700 O O . LEU A 1 93 ? 5.984 9.526 -16.025 1.00 92.94 93 LEU A O 1
ATOM 704 N N . TRP A 1 94 ? 4.556 7.872 -16.561 1.00 91.94 94 TRP A N 1
ATOM 705 C CA . TRP A 1 94 ? 5.276 6.762 -15.940 1.00 91.94 94 TRP A CA 1
ATOM 706 C C . TRP A 1 94 ? 5.576 5.701 -16.995 1.00 91.94 94 TRP A C 1
ATOM 708 O O . TRP A 1 94 ? 4.654 5.119 -17.573 1.00 91.94 94 TRP A O 1
ATOM 718 N N . SER A 1 95 ? 6.856 5.469 -17.261 1.00 92.56 95 SER A N 1
ATOM 719 C CA . SER A 1 95 ? 7.318 4.616 -18.348 1.00 92.56 95 SER A CA 1
ATOM 720 C C . SER A 1 95 ? 7.528 3.157 -17.922 1.00 92.56 95 SER A C 1
ATOM 722 O O . SER A 1 95 ? 7.454 2.759 -16.754 1.00 92.56 95 SER A O 1
ATOM 724 N N . TYR A 1 96 ? 7.811 2.327 -18.920 1.00 92.00 96 TYR A N 1
ATOM 725 C CA . TYR A 1 96 ? 8.185 0.932 -18.722 1.00 92.00 96 TYR A CA 1
ATOM 726 C C . TYR A 1 96 ? 9.532 0.811 -17.998 1.00 92.00 96 TYR A C 1
ATOM 728 O O . TYR A 1 96 ? 9.660 -0.021 -17.101 1.00 92.00 96 TYR A O 1
ATOM 736 N N . ASP A 1 97 ? 10.494 1.684 -18.309 1.00 91.19 97 ASP A N 1
ATOM 737 C CA . ASP A 1 97 ? 11.811 1.714 -17.661 1.00 91.19 97 ASP A CA 1
ATOM 738 C C . ASP A 1 97 ? 11.710 2.119 -16.182 1.00 91.19 97 ASP A C 1
ATOM 740 O O . ASP A 1 97 ? 12.408 1.558 -15.329 1.00 91.19 97 ASP A O 1
ATOM 744 N N . ASP A 1 98 ? 10.772 3.013 -15.849 1.00 92.69 98 ASP A N 1
ATOM 745 C CA . ASP A 1 98 ? 10.467 3.367 -14.458 1.00 92.69 98 ASP A CA 1
ATOM 746 C C . ASP A 1 98 ? 9.947 2.146 -13.688 1.00 92.69 98 ASP A C 1
ATOM 748 O O . ASP A 1 98 ? 10.394 1.863 -12.575 1.00 92.69 98 ASP A O 1
ATOM 752 N N . SER A 1 99 ? 9.063 1.356 -14.306 1.00 90.81 99 SER A N 1
ATOM 753 C CA . SER A 1 99 ? 8.549 0.111 -13.717 1.00 90.81 99 SER A CA 1
ATOM 754 C C . SER A 1 99 ? 9.653 -0.941 -13.548 1.00 90.81 99 SER A C 1
ATOM 756 O O . SER A 1 99 ? 9.740 -1.580 -12.499 1.00 90.81 99 SER A O 1
ATOM 758 N N . LEU A 1 100 ? 10.535 -1.090 -14.544 1.00 90.31 100 LEU A N 1
ATOM 759 C CA . LEU A 1 100 ? 11.696 -1.990 -14.487 1.00 90.31 100 LEU A CA 1
ATOM 760 C C . LEU A 1 100 ? 12.714 -1.584 -13.416 1.00 90.31 100 LEU A C 1
ATOM 762 O O . LEU A 1 100 ? 13.439 -2.438 -12.917 1.00 90.31 100 LEU A O 1
ATOM 766 N N . THR A 1 101 ? 12.748 -0.309 -13.032 1.00 90.62 101 THR A N 1
ATOM 767 C CA . THR A 1 101 ? 13.596 0.180 -11.938 1.00 90.62 101 THR A CA 1
ATOM 768 C C . THR A 1 101 ? 12.908 0.033 -10.577 1.00 90.62 101 THR A C 1
ATOM 770 O O . THR A 1 101 ? 13.529 -0.392 -9.600 1.00 90.62 101 THR A O 1
ATOM 773 N N . ALA A 1 102 ? 11.616 0.360 -10.4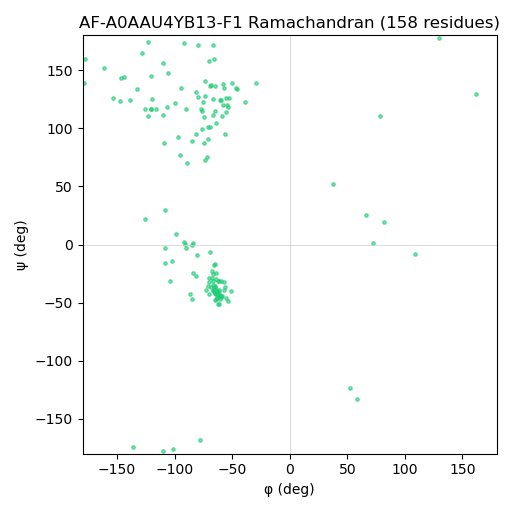97 1.00 89.44 102 ALA A N 1
ATOM 774 C CA . ALA A 1 102 ? 10.867 0.411 -9.245 1.00 89.44 102 ALA A CA 1
ATOM 775 C C . ALA A 1 102 ? 10.624 -0.976 -8.631 1.00 89.44 102 ALA A C 1
ATOM 777 O O . ALA A 1 102 ? 10.781 -1.151 -7.419 1.00 89.44 102 ALA A O 1
ATOM 778 N N . TRP A 1 103 ? 10.269 -1.978 -9.443 1.00 90.56 103 TRP A N 1
ATOM 779 C CA . TRP A 1 103 ? 9.948 -3.311 -8.926 1.00 90.56 103 TRP A CA 1
ATOM 780 C C . TRP A 1 103 ? 11.144 -4.005 -8.256 1.00 90.56 103 TRP A C 1
ATOM 782 O O . TRP A 1 103 ? 10.988 -4.447 -7.113 1.00 90.56 103 TRP A O 1
ATOM 792 N N . PRO A 1 104 ? 12.353 -4.036 -8.854 1.00 88.75 104 PRO A N 1
ATOM 793 C CA . PRO A 1 104 ? 13.532 -4.594 -8.190 1.00 88.75 104 PRO A CA 1
ATOM 794 C C . PRO A 1 104 ? 13.954 -3.813 -6.945 1.00 88.75 104 PRO A C 1
ATOM 796 O O . PRO A 1 104 ? 14.472 -4.404 -5.999 1.00 88.75 104 PRO A O 1
ATOM 799 N N . ALA A 1 105 ? 13.702 -2.502 -6.890 1.00 86.75 105 ALA A N 1
ATOM 800 C CA . ALA A 1 105 ? 13.989 -1.717 -5.691 1.00 86.75 105 ALA A CA 1
ATOM 801 C C . ALA A 1 105 ? 13.125 -2.155 -4.490 1.00 86.75 105 ALA A C 1
ATOM 803 O O . ALA A 1 105 ? 13.613 -2.184 -3.358 1.00 86.75 105 ALA A O 1
ATOM 804 N N . LEU A 1 106 ? 11.863 -2.529 -4.731 1.00 85.75 106 LEU A N 1
ATOM 805 C CA . LEU A 1 106 ? 10.934 -2.971 -3.688 1.00 85.75 106 LEU A CA 1
ATOM 806 C C . LEU A 1 106 ? 11.076 -4.462 -3.347 1.00 85.75 106 LEU A C 1
ATOM 808 O O . LEU A 1 106 ? 11.092 -4.824 -2.167 1.00 85.75 106 LEU A O 1
ATOM 812 N N . LEU A 1 107 ? 11.140 -5.318 -4.370 1.00 85.25 107 LEU A N 1
ATOM 813 C CA . LEU A 1 107 ? 11.048 -6.778 -4.251 1.00 85.25 107 LEU A CA 1
ATOM 814 C C . LEU A 1 107 ? 12.409 -7.488 -4.352 1.00 85.25 107 LEU A C 1
ATOM 816 O O . LEU A 1 107 ? 12.513 -8.663 -3.996 1.00 85.25 107 LEU A O 1
ATOM 820 N N . GLY A 1 108 ? 13.463 -6.804 -4.803 1.00 86.06 108 GLY A N 1
ATOM 821 C CA . GLY A 1 108 ? 14.763 -7.421 -5.064 1.00 86.06 108 GLY A CA 1
ATOM 822 C C . GLY A 1 108 ? 14.658 -8.547 -6.093 1.00 86.06 108 GLY A C 1
ATOM 823 O O . GLY A 1 108 ? 13.991 -8.410 -7.112 1.00 86.06 108 GLY A O 1
ATOM 824 N N . GLU A 1 109 ? 15.267 -9.689 -5.787 1.00 84.38 109 GLU A N 1
ATOM 825 C CA . GLU A 1 109 ? 15.262 -10.884 -6.647 1.00 84.38 109 GLU A CA 1
ATOM 826 C C . GLU A 1 109 ? 13.885 -11.569 -6.759 1.00 84.38 109 GLU A C 1
ATOM 828 O O . GLU A 1 109 ? 13.730 -12.519 -7.520 1.00 84.38 109 GLU A O 1
ATOM 833 N N . ALA A 1 110 ? 12.878 -11.134 -5.990 1.00 84.19 110 ALA A N 1
ATOM 834 C CA . ALA A 1 110 ? 11.549 -11.746 -6.019 1.00 84.19 110 ALA A CA 1
ATOM 835 C C . ALA A 1 110 ? 10.674 -11.277 -7.199 1.00 84.19 110 ALA A C 1
ATOM 837 O O . ALA A 1 110 ? 9.600 -11.844 -7.403 1.00 84.19 110 ALA A O 1
ATOM 838 N N . VAL A 1 111 ? 11.108 -10.263 -7.961 1.00 85.38 111 VAL A N 1
ATOM 839 C CA . VAL A 1 111 ? 10.369 -9.742 -9.125 1.00 85.38 111 VAL A CA 1
ATOM 840 C C . VAL A 1 111 ? 10.108 -10.845 -10.153 1.00 85.38 111 VAL A C 1
ATOM 842 O O . VAL A 1 111 ? 10.996 -11.625 -10.491 1.00 85.38 111 VAL A O 1
ATOM 845 N N . GLY A 1 112 ? 8.880 -10.915 -10.664 1.00 81.31 112 GLY A N 1
ATOM 846 C CA . GLY A 1 112 ? 8.430 -11.913 -11.635 1.00 81.31 112 GLY A CA 1
ATOM 847 C C . GLY A 1 112 ? 8.260 -13.320 -11.053 1.00 81.31 112 GLY A C 1
ATOM 848 O O . GLY A 1 112 ? 7.904 -14.249 -11.783 1.00 81.31 112 GLY A O 1
ATOM 849 N N . GLY A 1 113 ? 8.495 -13.498 -9.749 1.00 79.44 113 GLY A N 1
ATOM 850 C CA . GLY A 1 113 ? 8.378 -14.777 -9.066 1.00 79.44 113 GLY A CA 1
ATOM 851 C C . GLY A 1 113 ? 6.925 -15.261 -8.917 1.00 79.44 113 GLY A C 1
ATOM 852 O O . GLY A 1 113 ? 5.971 -14.479 -8.934 1.00 79.44 113 GLY A O 1
ATOM 853 N N . PRO A 1 114 ? 6.704 -16.574 -8.725 1.00 70.31 114 PRO A N 1
ATOM 854 C CA . PRO A 1 114 ? 5.365 -17.110 -8.476 1.00 70.31 114 PRO A CA 1
ATOM 855 C C . PRO A 1 114 ? 4.781 -16.660 -7.125 1.00 70.31 114 PRO A C 1
ATOM 857 O O . PRO A 1 114 ? 3.560 -16.572 -7.000 1.00 70.31 114 PRO A O 1
ATOM 860 N N . ASP A 1 115 ? 5.642 -16.332 -6.155 1.00 66.88 115 ASP A N 1
ATOM 861 C CA . ASP A 1 115 ? 5.294 -16.058 -4.756 1.00 66.88 115 ASP A CA 1
ATOM 862 C C . ASP A 1 115 ? 5.422 -14.575 -4.361 1.00 66.88 115 ASP A C 1
ATOM 864 O O . ASP A 1 115 ? 5.684 -14.254 -3.200 1.00 66.88 115 ASP A O 1
ATOM 868 N N . VAL A 1 116 ? 5.222 -13.645 -5.304 1.00 70.56 116 VAL A N 1
ATOM 869 C CA . VAL A 1 116 ? 5.203 -12.210 -4.980 1.00 70.56 116 VAL A CA 1
ATOM 870 C C . VAL A 1 116 ? 4.071 -11.937 -3.969 1.00 70.56 116 VAL A C 1
ATOM 872 O O . VAL A 1 116 ? 2.917 -12.271 -4.243 1.00 70.56 116 VAL A O 1
ATOM 875 N N . PRO A 1 117 ? 4.351 -11.338 -2.799 1.00 59.09 117 PRO A N 1
ATOM 876 C CA . PRO A 1 117 ? 3.407 -11.240 -1.677 1.00 59.09 117 PRO A CA 1
ATOM 877 C C . PRO A 1 117 ? 2.075 -10.553 -2.001 1.00 59.09 117 PRO A C 1
ATOM 879 O O . PRO A 1 117 ? 1.039 -10.933 -1.464 1.00 59.09 117 PRO A O 1
ATOM 882 N N . VAL A 1 118 ? 2.075 -9.577 -2.914 1.00 57.28 118 VAL A N 1
ATOM 883 C CA . VAL A 1 118 ? 0.850 -8.896 -3.381 1.00 57.28 118 VAL A CA 1
ATOM 884 C C . VAL A 1 118 ? -0.056 -9.841 -4.190 1.00 57.28 118 VAL A C 1
ATOM 886 O O . VAL A 1 118 ? -1.268 -9.642 -4.250 1.00 57.28 118 VAL A O 1
ATOM 889 N N . ARG A 1 119 ? 0.504 -10.914 -4.762 1.00 55.12 119 ARG A N 1
ATOM 890 C CA . ARG A 1 119 ? -0.195 -11.883 -5.614 1.00 55.12 119 ARG A CA 1
ATOM 891 C C . ARG A 1 119 ? -0.923 -12.977 -4.829 1.00 55.12 119 ARG A C 1
ATOM 893 O O . ARG A 1 119 ? -1.862 -13.571 -5.362 1.00 55.12 119 ARG A O 1
ATOM 900 N N . ARG A 1 120 ? -0.511 -13.283 -3.592 1.00 41.06 120 ARG A N 1
ATOM 901 C CA . ARG A 1 120 ? -0.987 -14.474 -2.871 1.00 41.06 120 ARG A CA 1
ATOM 902 C C . ARG A 1 120 ? -1.577 -14.147 -1.493 1.00 41.06 120 ARG A C 1
ATOM 904 O O . ARG A 1 120 ? -0.828 -13.789 -0.591 1.00 41.06 120 ARG A O 1
ATOM 911 N N . PRO A 1 121 ? -2.879 -14.407 -1.264 1.00 42.62 121 PRO A N 1
ATOM 912 C CA . PRO A 1 121 ? -3.382 -14.637 0.084 1.00 42.62 121 PRO A CA 1
ATOM 913 C C . PRO A 1 121 ? -2.761 -15.928 0.641 1.00 42.62 121 PRO A C 1
ATOM 915 O O . PRO A 1 121 ? -2.691 -16.942 -0.063 1.00 42.62 121 PRO A O 1
ATOM 918 N N . ARG A 1 122 ? -2.315 -15.907 1.899 1.00 35.53 122 ARG A N 1
ATOM 919 C CA . ARG A 1 122 ? -1.673 -17.030 2.596 1.00 35.53 122 ARG A CA 1
ATOM 920 C C . ARG A 1 122 ? -2.463 -18.338 2.393 1.00 35.53 122 ARG A C 1
ATOM 922 O O . ARG A 1 122 ? -3.683 -18.342 2.576 1.00 35.53 122 ARG A O 1
ATOM 929 N N . PRO A 1 123 ? -1.813 -19.478 2.084 1.00 33.81 123 PRO A N 1
ATOM 930 C CA . PRO A 1 123 ? -2.508 -20.762 2.033 1.00 33.81 123 PRO A CA 1
ATOM 931 C C . PRO A 1 123 ? -3.160 -21.056 3.389 1.00 33.81 123 PRO A C 1
ATOM 933 O O . PRO A 1 123 ? -2.481 -21.105 4.413 1.00 33.81 123 PRO A O 1
ATOM 936 N N . GLY A 1 124 ? -4.486 -21.211 3.382 1.00 42.62 124 GLY A N 1
ATOM 937 C CA . GLY A 1 124 ? -5.303 -21.421 4.581 1.00 42.62 124 GLY A CA 1
ATOM 938 C C . GLY A 1 124 ? -6.190 -20.236 4.981 1.00 42.62 124 GLY A C 1
ATOM 939 O O . GLY A 1 124 ? -7.061 -20.420 5.831 1.00 42.62 124 GLY A O 1
ATOM 940 N N . SER A 1 125 ? -6.061 -19.055 4.359 1.00 44.69 125 SER A N 1
ATOM 941 C CA . SER A 1 125 ? -7.038 -17.976 4.543 1.00 44.69 125 SER A CA 1
ATOM 942 C C . SER A 1 125 ? -8.323 -18.307 3.769 1.00 44.69 125 SER A C 1
ATOM 944 O O . SER A 1 125 ? -8.509 -17.954 2.606 1.00 44.69 125 SER A O 1
ATOM 946 N N . ARG A 1 126 ? -9.240 -19.049 4.410 1.00 35.47 126 ARG A N 1
ATOM 947 C CA . ARG A 1 126 ? -10.629 -19.146 3.936 1.00 35.47 126 ARG A CA 1
ATOM 948 C C . ARG A 1 126 ? -11.145 -17.722 3.784 1.00 35.47 126 ARG A C 1
ATOM 950 O O . ARG A 1 126 ? -11.237 -16.986 4.762 1.00 35.47 126 ARG A O 1
ATOM 957 N N . THR A 1 127 ? -11.501 -17.345 2.563 1.00 39.16 127 THR A N 1
ATOM 958 C CA . THR A 1 127 ? -12.366 -16.194 2.326 1.00 39.16 127 THR A CA 1
ATOM 959 C C . THR A 1 127 ? -13.626 -16.433 3.163 1.00 39.16 127 THR A C 1
ATOM 961 O O . THR A 1 127 ? -14.268 -17.475 2.979 1.00 39.16 127 THR A O 1
ATOM 964 N N . PRO A 1 128 ? -13.988 -15.554 4.116 1.00 36.34 128 PRO A N 1
ATOM 965 C CA . PRO A 1 128 ? -15.312 -15.645 4.704 1.00 36.34 128 PRO A CA 1
ATOM 966 C C . PRO A 1 128 ? -16.313 -15.505 3.550 1.00 36.34 128 PRO A C 1
ATOM 968 O O . PRO A 1 128 ? -16.065 -14.696 2.646 1.00 36.34 128 PRO A O 1
ATOM 971 N N . PRO A 1 129 ? -17.402 -16.295 3.517 1.00 33.50 129 PRO A N 1
ATOM 972 C CA . PRO A 1 129 ? -18.425 -16.104 2.502 1.00 33.50 129 PRO A CA 1
ATOM 973 C C . PRO A 1 129 ? -18.838 -14.638 2.554 1.00 33.50 129 PRO A C 1
ATOM 975 O O . PRO A 1 129 ? -19.127 -14.125 3.636 1.00 33.50 129 PRO A O 1
ATOM 978 N N . ALA A 1 130 ? -18.778 -13.971 1.396 1.00 37.88 130 ALA A N 1
ATOM 979 C CA . ALA A 1 130 ? -19.160 -12.576 1.237 1.00 37.88 130 ALA A CA 1
ATOM 980 C C . ALA A 1 130 ? -20.401 -12.316 2.087 1.00 37.88 130 ALA A C 1
ATOM 982 O O . ALA A 1 130 ? -21.391 -13.038 1.939 1.00 37.88 130 ALA A O 1
ATOM 983 N N . CYS A 1 131 ? -20.304 -11.357 3.011 1.00 31.66 131 CYS A N 1
ATOM 984 C CA . CYS A 1 131 ? -21.393 -10.973 3.893 1.00 31.66 131 CYS A CA 1
ATOM 985 C C . CYS A 1 131 ? -22.577 -10.594 2.995 1.00 31.66 131 CYS A C 1
ATOM 987 O O . CYS A 1 131 ? -22.625 -9.506 2.417 1.00 31.66 131 CYS A O 1
ATOM 989 N N . ARG A 1 132 ? -23.474 -11.555 2.750 1.00 31.94 132 ARG A N 1
ATOM 990 C CA . ARG A 1 132 ? -24.659 -11.342 1.931 1.00 31.94 132 ARG A CA 1
ATOM 991 C C . ARG A 1 132 ? -25.482 -10.340 2.721 1.00 31.94 132 ARG A C 1
ATOM 993 O O . ARG A 1 132 ? -25.933 -10.661 3.817 1.00 31.94 132 ARG A O 1
ATOM 1000 N N . ARG A 1 133 ? -25.666 -9.131 2.175 1.00 30.34 133 ARG A N 1
ATOM 1001 C CA . ARG A 1 133 ? -26.706 -8.213 2.662 1.00 30.34 133 ARG A CA 1
ATOM 1002 C C . ARG A 1 133 ? -27.986 -9.037 2.832 1.00 30.34 133 ARG A C 1
ATOM 1004 O O . ARG A 1 133 ? -28.297 -9.800 1.911 1.00 30.34 133 ARG A O 1
ATOM 1011 N N . PRO A 1 134 ? -28.718 -8.914 3.952 1.00 31.89 134 PRO A N 1
ATOM 1012 C CA . PRO A 1 134 ? -30.006 -9.570 4.072 1.00 31.89 134 PRO A CA 1
ATOM 1013 C C . PRO A 1 134 ? -30.879 -9.045 2.932 1.00 31.89 134 PRO A C 1
ATOM 1015 O O . PRO A 1 134 ? -31.214 -7.861 2.878 1.00 31.89 134 PRO A O 1
ATOM 1018 N N . THR A 1 135 ? -31.171 -9.905 1.959 1.00 36.66 135 THR A N 1
ATOM 1019 C CA . THR A 1 135 ? -32.156 -9.599 0.934 1.00 36.66 135 THR A CA 1
ATOM 1020 C C . THR A 1 135 ? -33.494 -9.540 1.650 1.00 36.66 135 THR A C 1
ATOM 1022 O O . THR A 1 135 ? -33.990 -10.549 2.150 1.00 36.66 135 THR A O 1
ATOM 1025 N N . SER A 1 136 ? -34.069 -8.341 1.744 1.00 38.91 136 SER A N 1
ATOM 1026 C CA . SER A 1 136 ? -35.475 -8.198 2.089 1.00 38.91 136 SER A CA 1
ATOM 1027 C C . SER A 1 136 ? -36.260 -9.037 1.085 1.00 38.91 136 SER A C 1
ATOM 1029 O O . SER A 1 136 ? -36.227 -8.816 -0.127 1.00 38.91 136 SER A O 1
ATOM 1031 N N . ARG A 1 137 ? -36.891 -10.094 1.590 1.00 33.53 137 ARG A N 1
ATOM 1032 C CA . ARG A 1 137 ? -37.712 -10.998 0.797 1.00 33.53 137 ARG A CA 1
ATOM 1033 C C . ARG A 1 137 ? -38.978 -10.224 0.432 1.00 33.53 137 ARG A C 1
ATOM 1035 O O . ARG A 1 137 ? -39.931 -10.203 1.199 1.00 33.53 137 ARG A O 1
ATOM 1042 N N . SER A 1 138 ? -38.959 -9.534 -0.707 1.00 36.38 138 SER A N 1
ATOM 1043 C CA . SER A 1 138 ? -40.184 -9.046 -1.336 1.00 36.38 138 SER A CA 1
ATOM 1044 C C . SER A 1 138 ? -40.992 -10.276 -1.738 1.00 36.38 138 SER A C 1
ATOM 1046 O O . SER A 1 138 ? -40.611 -11.010 -2.650 1.00 36.38 138 SER A O 1
ATOM 1048 N N . ALA A 1 139 ? -42.046 -10.569 -0.979 1.00 32.09 139 ALA A N 1
ATOM 1049 C CA . ALA A 1 139 ? -43.034 -11.560 -1.355 1.00 32.09 139 ALA A CA 1
ATOM 1050 C C . ALA A 1 139 ? -43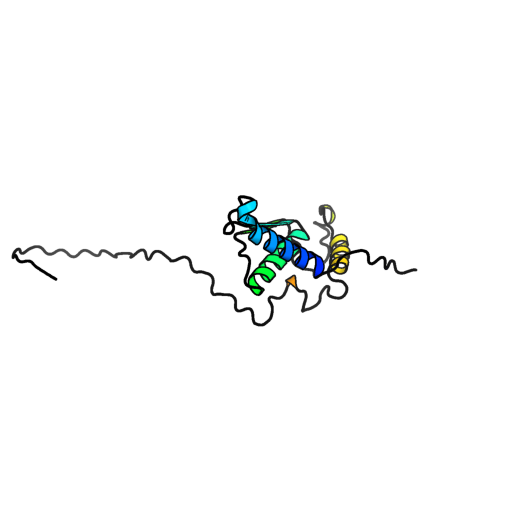.842 -10.982 -2.521 1.00 32.09 139 ALA A C 1
ATOM 1052 O O . ALA A 1 139 ? -44.719 -10.144 -2.330 1.00 32.09 139 ALA A O 1
ATOM 1053 N N . SER A 1 140 ? -43.525 -11.407 -3.740 1.00 32.03 140 SER A N 1
ATOM 1054 C CA . SER A 1 140 ? -44.377 -11.194 -4.901 1.00 32.03 140 SER A CA 1
ATOM 1055 C C . SER A 1 140 ? -45.632 -12.056 -4.749 1.00 32.03 140 SER A C 1
ATOM 1057 O O . SER A 1 140 ? -45.610 -13.264 -4.974 1.00 32.03 140 SER A O 1
ATOM 1059 N N . SER A 1 141 ? -46.735 -11.434 -4.336 1.00 33.38 141 SER A N 1
ATOM 1060 C CA . SER A 1 141 ? -48.067 -12.020 -4.424 1.00 33.38 141 SER A CA 1
ATOM 1061 C C . SER A 1 141 ? -48.537 -11.981 -5.880 1.00 33.38 141 SER A C 1
ATOM 1063 O O . SER A 1 141 ? -48.835 -10.929 -6.443 1.00 33.38 141 SER A O 1
ATOM 1065 N N . THR A 1 142 ? -48.611 -13.143 -6.522 1.00 32.47 142 THR A N 1
ATOM 1066 C CA . THR A 1 142 ? -49.375 -13.320 -7.758 1.00 32.47 142 THR A CA 1
ATOM 1067 C C . THR A 1 142 ? -50.857 -13.395 -7.400 1.00 32.47 142 THR A C 1
ATOM 1069 O O . THR A 1 142 ? -51.366 -14.426 -6.969 1.00 32.47 142 THR A O 1
ATOM 1072 N N . SER A 1 143 ? -51.561 -12.275 -7.560 1.00 30.81 143 SER A N 1
ATOM 1073 C CA . SER A 1 143 ? -53.023 -12.237 -7.509 1.00 30.81 143 SER A CA 1
ATOM 1074 C C . SER A 1 143 ? -53.585 -12.771 -8.828 1.00 30.81 143 SER A C 1
ATOM 1076 O O . SER A 1 143 ? -53.357 -12.185 -9.884 1.00 30.81 143 SER A O 1
ATOM 1078 N N . SER A 1 144 ? -54.314 -13.885 -8.777 1.00 32.53 144 SER A N 1
ATOM 1079 C CA . SER A 1 144 ? -55.250 -14.279 -9.835 1.00 32.53 144 SER A CA 1
ATOM 1080 C C . SER A 1 144 ? -56.630 -14.440 -9.207 1.00 32.53 144 SER A C 1
ATOM 1082 O O . SER A 1 144 ? -56.875 -15.295 -8.360 1.00 32.53 144 SER A O 1
ATOM 1084 N N . ALA A 1 145 ? -57.507 -13.514 -9.580 1.00 32.41 145 ALA A N 1
ATOM 1085 C CA . ALA A 1 145 ? -58.870 -13.412 -9.108 1.00 32.41 145 ALA A CA 1
ATOM 1086 C C . ALA A 1 145 ? -59.737 -14.516 -9.723 1.00 32.41 145 ALA A C 1
ATOM 1088 O O . ALA A 1 145 ? -59.830 -14.622 -10.943 1.00 32.41 145 ALA A O 1
ATOM 1089 N N . THR A 1 146 ? -60.455 -15.259 -8.881 1.00 34.12 146 THR A N 1
ATOM 1090 C CA . THR A 1 146 ? -61.737 -15.855 -9.274 1.00 34.12 146 THR A CA 1
ATOM 1091 C C . THR A 1 146 ? -62.754 -15.579 -8.173 1.00 34.12 146 THR A C 1
ATOM 1093 O O . THR A 1 146 ? -62.450 -15.638 -6.985 1.00 34.12 146 THR A O 1
ATOM 1096 N N . LYS A 1 147 ? -63.934 -15.150 -8.606 1.00 31.14 147 LYS A N 1
ATOM 1097 C CA . LYS A 1 147 ? -64.952 -14.403 -7.870 1.00 31.14 147 LYS A CA 1
ATOM 1098 C C . LYS A 1 147 ? -66.057 -15.346 -7.385 1.00 31.14 147 LYS A C 1
ATOM 1100 O O . LYS A 1 147 ? -66.749 -15.904 -8.228 1.00 31.14 147 LYS A O 1
ATOM 1105 N N . THR A 1 148 ? -66.299 -15.412 -6.073 1.00 36.50 148 THR A N 1
ATOM 1106 C CA . THR A 1 148 ? -67.548 -15.959 -5.500 1.00 36.50 148 THR A CA 1
ATOM 1107 C C . THR A 1 148 ? -67.901 -15.229 -4.190 1.00 36.50 148 THR A C 1
ATOM 1109 O O . THR A 1 148 ? -67.061 -15.202 -3.293 1.00 36.50 148 THR A O 1
ATOM 1112 N N . PRO A 1 149 ? -69.097 -14.625 -4.040 1.00 36.75 149 PRO A N 1
ATOM 1113 C CA . PRO A 1 149 ? -69.625 -14.149 -2.752 1.00 36.75 149 PRO A CA 1
ATOM 1114 C C . PRO A 1 149 ? -70.818 -15.027 -2.286 1.00 36.75 149 PRO A C 1
ATOM 1116 O O . PRO A 1 149 ? -71.275 -15.864 -3.064 1.00 36.75 149 PRO A O 1
ATOM 1119 N N . PRO A 1 150 ? -71.493 -14.743 -1.154 1.00 48.16 150 PRO A N 1
ATOM 1120 C CA . PRO A 1 150 ? -71.017 -14.498 0.215 1.00 48.16 150 PRO A CA 1
ATOM 1121 C C . PRO A 1 150 ? -71.761 -15.383 1.259 1.00 48.16 150 PRO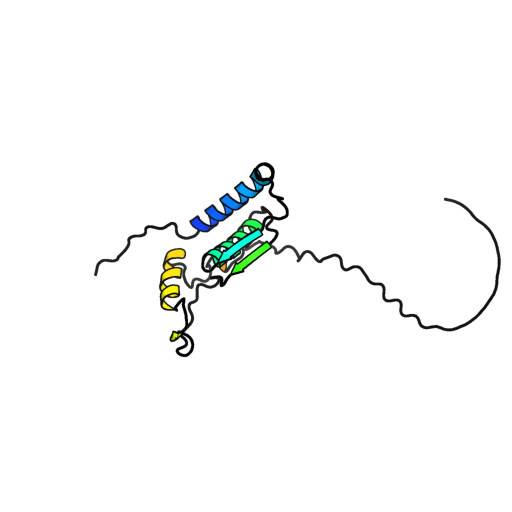 A C 1
ATOM 1123 O O . PRO A 1 150 ? -72.870 -15.843 1.000 1.00 48.16 150 PRO A O 1
ATOM 1126 N N . THR A 1 151 ? -71.241 -15.508 2.489 1.00 36.09 151 THR A N 1
ATOM 1127 C CA . THR A 1 151 ? -72.057 -15.901 3.666 1.00 36.09 151 THR A CA 1
ATOM 1128 C C . THR A 1 151 ? -71.448 -15.360 4.972 1.00 36.09 151 THR A C 1
ATOM 1130 O O . THR A 1 151 ? -70.275 -15.626 5.228 1.00 36.09 151 THR A O 1
ATOM 1133 N N . PRO A 1 152 ? -72.186 -14.619 5.822 1.00 41.69 152 PRO A N 1
ATOM 1134 C CA . PRO A 1 152 ? -71.864 -14.424 7.244 1.00 41.69 152 PRO A CA 1
ATOM 1135 C C . PRO A 1 152 ? -72.766 -15.340 8.111 1.00 41.69 152 PRO A C 1
ATOM 1137 O O . PRO A 1 152 ? -73.620 -16.024 7.541 1.00 41.69 152 PRO A O 1
ATOM 1140 N N . PRO A 1 153 ? -72.751 -15.308 9.462 1.00 51.72 153 PRO A N 1
ATOM 1141 C CA . PRO A 1 153 ? -71.743 -14.914 10.463 1.00 51.72 153 PRO A CA 1
ATOM 1142 C C . PRO A 1 153 ? -71.437 -16.086 11.446 1.00 51.72 153 PRO A C 1
ATOM 1144 O O . PRO A 1 153 ? -72.134 -17.091 11.413 1.00 51.72 153 PRO A O 1
ATOM 1147 N N . ASN A 1 154 ? -70.462 -15.976 12.365 1.00 35.31 154 ASN A N 1
ATOM 1148 C CA . ASN A 1 154 ? -70.741 -16.009 13.818 1.00 35.31 154 ASN A CA 1
ATOM 1149 C C . ASN A 1 154 ? -69.490 -15.840 14.706 1.00 35.31 154 ASN A C 1
ATOM 1151 O O . ASN A 1 154 ? -68.432 -16.413 14.474 1.00 35.31 154 ASN A O 1
ATOM 1155 N N . SER A 1 155 ? -69.724 -15.059 15.752 1.00 40.91 155 SER A N 1
ATOM 1156 C CA . SER A 1 155 ? -69.030 -14.822 17.017 1.00 40.91 155 SER A CA 1
ATOM 1157 C C . SER A 1 155 ? -68.200 -15.971 17.612 1.00 40.91 155 SER A C 1
ATOM 1159 O O . SER A 1 155 ? -68.690 -17.092 17.701 1.00 40.91 155 SER A O 1
ATOM 1161 N N . ALA A 1 156 ? -67.020 -15.639 18.155 1.00 35.75 156 ALA A N 1
ATOM 1162 C CA . ALA A 1 156 ? -66.659 -15.765 19.583 1.00 35.75 156 ALA A CA 1
ATOM 1163 C C . ALA A 1 156 ? -65.124 -15.731 19.781 1.00 35.75 156 ALA A C 1
ATOM 1165 O O . ALA A 1 156 ? -64.380 -16.453 19.127 1.00 35.75 156 ALA A O 1
ATOM 1166 N N . ALA A 1 157 ? -64.664 -14.879 20.701 1.00 34.88 157 ALA A N 1
ATOM 1167 C CA . ALA A 1 157 ? -63.327 -14.908 21.318 1.00 34.88 157 ALA A CA 1
ATOM 1168 C C . ALA A 1 157 ? -63.262 -16.021 22.411 1.00 34.88 157 ALA A C 1
ATOM 1170 O O . ALA A 1 157 ? -64.264 -16.727 22.545 1.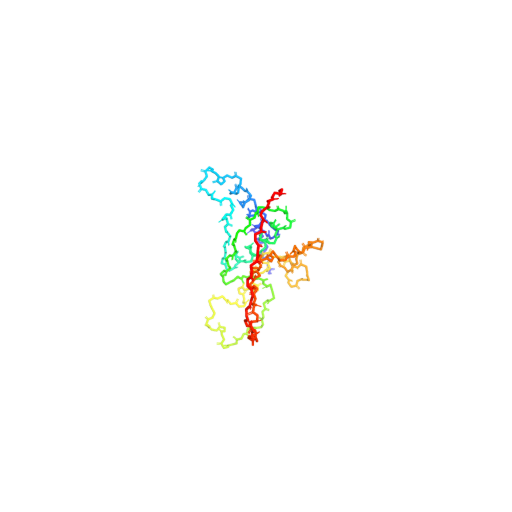00 34.88 157 ALA A O 1
ATOM 1171 N N . PRO A 1 158 ? -62.243 -16.140 23.305 1.00 46.44 158 PRO A N 1
ATOM 1172 C CA . PRO A 1 158 ? -60.871 -15.596 23.349 1.00 46.44 158 PRO A CA 1
ATOM 1173 C C . PRO A 1 158 ? -59.772 -16.629 23.778 1.00 46.44 158 PRO A C 1
ATOM 1175 O O . PRO A 1 158 ? -60.058 -17.786 24.063 1.00 46.44 158 PRO A O 1
ATOM 1178 N N . ALA A 1 159 ? -58.541 -16.107 23.930 1.00 33.72 159 ALA A N 1
ATOM 1179 C CA . ALA A 1 159 ? -57.474 -16.465 24.891 1.00 33.72 159 ALA A CA 1
ATOM 1180 C C . ALA A 1 159 ? -56.596 -17.719 24.666 1.00 33.72 159 ALA A C 1
ATOM 1182 O O . ALA A 1 159 ? -57.015 -18.846 24.910 1.00 33.72 159 ALA A O 1
ATOM 1183 N N . CYS A 1 160 ? -55.314 -17.493 24.348 1.00 36.28 160 CYS A N 1
ATOM 1184 C CA . CYS A 1 160 ? -54.204 -17.512 25.316 1.00 36.28 160 CYS A CA 1
ATOM 1185 C C . CYS A 1 160 ? -52.992 -16.761 24.740 1.00 36.28 160 CYS A C 1
ATOM 1187 O O . CYS A 1 160 ? -52.838 -16.784 23.497 1.00 36.28 160 CYS A O 1
#

Solvent-accessible surface area (backbone atoms only — not comparable to full-atom values): 10570 Å² total; per-residue (Å²): 138,79,81,88,78,76,87,81,76,75,38,71,64,50,62,50,53,50,53,47,49,50,52,46,49,49,56,73,45,14,76,84,70,74,45,63,62,84,65,38,62,48,65,20,50,33,68,42,12,27,45,42,54,42,39,54,52,50,24,62,76,68,77,41,70,75,69,64,41,81,46,71,40,79,48,48,72,70,74,71,78,71,82,85,50,82,89,51,56,88,75,48,93,73,50,66,67,54,49,66,53,50,41,42,64,42,50,44,91,44,56,80,46,97,78,38,69,78,79,52,80,63,94,83,69,73,75,72,77,74,84,71,72,85,72,78,80,78,79,81,77,83,86,78,91,80,90,84,89,88,85,88,87,84,90,80,87,85,90,133

Secondary structure (DSSP, 8-state):
--------S--TTHHHHHHHHHHHHHHHSTTTTT--GGG-EEEEEHHHHHHHHHHHHHHHHTT----SEEEEES------PPPPPTTTGGG-SS-HHHHHHHHHHHHGGGTT-TT-GGG-PPTT-PPPP-------------------------------

Radius of gyration: 28.04 Å; Cα contacts (8 Å, |Δi|>4): 131; chains: 1; bounding box: 104×33×55 Å

Foldseek 3Di:
DDDPPPLDDDAPPVVLVVVLVVLVVCLVCVVVVVHDQLAAAQEDEEQSLLSLLLNQLVQLLVVDDDHNYYYYHNYDQALDQDDDDPVCQVPDPQHSVNSVVPSCSHQPPCRPPPPDSSNDRPPPPDDDPPPPDPPPPPPPDDDDDDDDDDDDDDDDDDDD

Mean predicted aligned error: 14.47 Å

Sequence (160 aa):
MTPILHRKGNPFPTPLEDANSALRWLHAHAAELGVDRDRIGVMGDSAGGGMTAGLTILARERGGPEIARQILMMPMLDDRTTTPDPHIAPYLLWSYDDSLTAWPALLGEAVGGPDVPVRRPRPGSRTPPACRRPTSRSASSTSSATKTPPTPPNSAAPAC

Nearest PDB structures (foldseek):
  4ypv-assembly1_A  TM=9.042E-01  e=1.140E-05  Parvibaculum
  5mif-assembly1_C  TM=8.017E-01  e=3.156E-04  Tuber melanosporum Mel28
  5mif-assembly2_B  TM=8.164E-01  e=5.161E-04  Tuber melanosporum Mel28
  5mif-assembly2_D  TM=7.677E-01  e=4.853E-04  Tuber melanosporum Mel28
  5mii-assembly1_C  TM=7.662E-01  e=9.546E-04  Tuber melanosporum Mel28